Protein AF-A0A7G1KLF0-F1 (afdb_monomer_lite)

Organism: NCBI:txid480035

Structure (mmCIF, N/CA/C/O backbone):
data_AF-A0A7G1KLF0-F1
#
_entry.id   AF-A0A7G1KLF0-F1
#
loop_
_atom_site.group_PDB
_atom_site.id
_atom_site.type_symbol
_atom_site.label_atom_id
_atom_site.label_alt_id
_atom_site.label_comp_id
_atom_site.label_asym_id
_atom_site.label_entity_id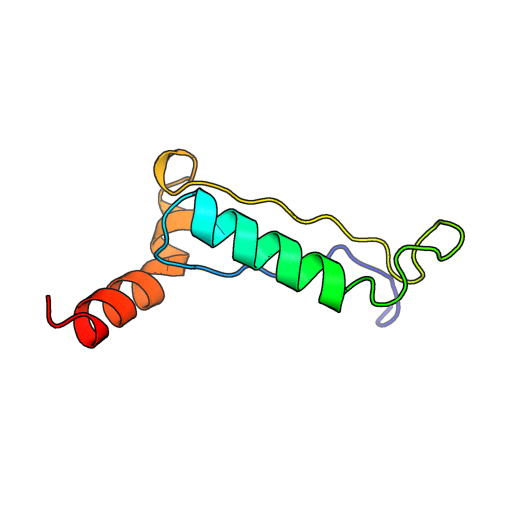
_atom_site.label_seq_id
_atom_site.pdbx_PDB_ins_code
_atom_site.Cartn_x
_atom_site.Cartn_y
_atom_site.Cartn_z
_atom_site.occupancy
_atom_site.B_iso_or_equiv
_atom_site.auth_seq_id
_atom_site.auth_comp_id
_atom_site.auth_asym_id
_atom_site.auth_atom_id
_atom_site.pdbx_PDB_model_num
ATOM 1 N N . MET A 1 1 ? 17.401 19.640 -13.767 1.00 53.72 1 MET A N 1
ATOM 2 C CA . MET A 1 1 ? 16.907 19.246 -15.105 1.00 53.72 1 MET A CA 1
ATOM 3 C C . MET A 1 1 ? 15.576 18.531 -14.897 1.00 53.72 1 MET A C 1
ATOM 5 O O . MET A 1 1 ? 15.513 17.746 -13.957 1.00 53.72 1 MET A O 1
ATOM 9 N N . PRO A 1 2 ? 14.515 18.828 -15.660 1.00 66.81 2 PRO A N 1
ATOM 10 C CA . PRO A 1 2 ? 13.189 18.236 -15.443 1.00 66.81 2 PRO A CA 1
ATOM 11 C C . PRO A 1 2 ? 13.107 16.704 -15.646 1.00 66.81 2 PRO A C 1
ATOM 13 O O . PRO A 1 2 ? 12.146 16.116 -15.171 1.00 66.81 2 PRO A O 1
ATOM 16 N N . ASP A 1 3 ? 14.133 16.057 -16.221 1.00 79.00 3 ASP A N 1
ATOM 17 C CA . ASP A 1 3 ? 14.152 14.609 -16.534 1.00 79.00 3 ASP A CA 1
ATOM 18 C C . ASP A 1 3 ? 15.062 13.742 -15.633 1.00 79.00 3 ASP A C 1
ATOM 20 O O . ASP A 1 3 ? 15.410 12.611 -15.975 1.00 79.00 3 ASP A O 1
ATOM 24 N N . GLU A 1 4 ? 15.496 14.245 -14.476 1.00 88.81 4 GLU A N 1
ATOM 25 C CA . GLU A 1 4 ? 16.279 13.431 -13.537 1.00 88.81 4 GLU A CA 1
ATOM 26 C C . GLU A 1 4 ? 15.362 12.506 -12.721 1.00 88.81 4 GLU A C 1
ATOM 28 O O . GLU A 1 4 ? 14.401 12.972 -12.102 1.00 88.81 4 GLU A O 1
ATOM 33 N N . LYS A 1 5 ? 15.661 11.196 -12.700 1.00 86.25 5 LYS A N 1
ATOM 34 C CA . LYS A 1 5 ? 14.933 10.227 -11.864 1.00 86.25 5 LYS A CA 1
ATOM 35 C C . LYS A 1 5 ? 15.088 10.608 -10.388 1.00 86.25 5 LYS A C 1
ATOM 37 O O . LYS A 1 5 ? 16.203 10.801 -9.913 1.00 86.25 5 LYS A O 1
ATOM 42 N N . ARG A 1 6 ? 13.973 10.672 -9.661 1.00 92.56 6 ARG A N 1
ATOM 43 C CA . ARG A 1 6 ? 13.926 10.907 -8.209 1.00 92.56 6 ARG A CA 1
ATOM 44 C C . ARG A 1 6 ? 13.187 9.761 -7.536 1.00 92.56 6 ARG A C 1
ATOM 46 O O . ARG A 1 6 ? 12.396 9.079 -8.188 1.00 92.56 6 ARG A O 1
ATOM 53 N N . LEU A 1 7 ? 13.430 9.579 -6.243 1.00 93.12 7 LEU A N 1
ATOM 54 C CA . LEU A 1 7 ? 12.550 8.767 -5.415 1.00 93.12 7 LEU A CA 1
ATOM 55 C C . LEU A 1 7 ? 11.220 9.511 -5.262 1.00 93.12 7 LEU A C 1
ATOM 57 O O . LEU A 1 7 ? 11.205 10.667 -4.841 1.00 93.12 7 LEU A O 1
ATOM 61 N N . TRP A 1 8 ? 10.133 8.840 -5.620 1.00 95.00 8 TRP A N 1
ATOM 62 C CA . TRP A 1 8 ? 8.770 9.303 -5.397 1.00 95.00 8 TRP A CA 1
ATOM 63 C C . TRP A 1 8 ? 8.060 8.249 -4.562 1.00 95.00 8 TRP A C 1
ATOM 65 O O . TRP A 1 8 ? 8.120 7.066 -4.891 1.00 95.00 8 TRP A O 1
ATOM 75 N N . GLU A 1 9 ? 7.409 8.680 -3.490 1.00 94.88 9 GLU A N 1
ATOM 76 C CA . GLU A 1 9 ? 6.638 7.804 -2.618 1.00 94.88 9 GLU A CA 1
ATOM 77 C C . GLU A 1 9 ? 5.147 7.990 -2.900 1.00 94.88 9 GLU A C 1
ATOM 79 O O 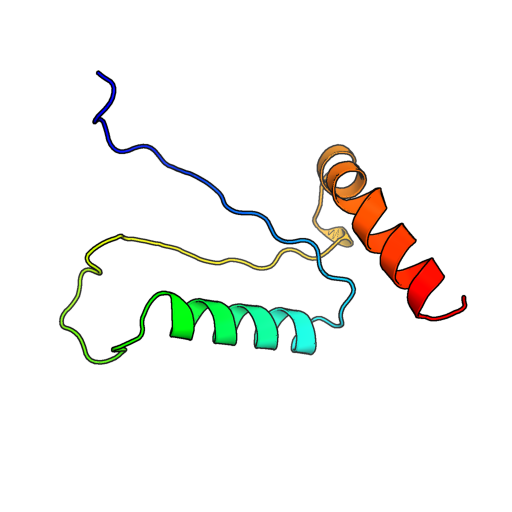. GLU A 1 9 ? 4.655 9.115 -3.005 1.00 94.88 9 GLU A O 1
ATOM 84 N N . ILE A 1 10 ? 4.436 6.873 -3.025 1.00 94.19 10 ILE A N 1
ATOM 85 C CA . ILE A 1 10 ? 2.979 6.839 -3.105 1.00 94.19 10 ILE A CA 1
ATOM 86 C C . ILE A 1 10 ? 2.501 6.200 -1.807 1.00 94.19 10 ILE A C 1
ATOM 88 O O . ILE A 1 10 ? 2.832 5.050 -1.527 1.00 94.19 10 ILE A O 1
ATOM 92 N N . ARG A 1 11 ? 1.733 6.949 -1.014 1.00 94.75 11 ARG A N 1
ATOM 93 C CA . ARG A 1 11 ? 1.181 6.487 0.262 1.00 94.75 11 ARG A CA 1
ATOM 94 C C . ARG A 1 11 ? -0.324 6.282 0.130 1.00 94.75 11 ARG A C 1
ATOM 96 O O . ARG A 1 11 ? -1.010 7.128 -0.437 1.00 94.75 11 ARG A O 1
ATOM 103 N N . LEU A 1 12 ? -0.829 5.183 0.682 1.00 94.56 12 LEU A N 1
ATOM 104 C CA . LEU A 1 12 ? -2.251 4.839 0.708 1.00 94.56 12 LEU A CA 1
ATOM 105 C C . LEU A 1 12 ? -2.665 4.544 2.154 1.00 94.56 12 LEU A C 1
ATOM 107 O O . LEU A 1 12 ? -2.076 3.668 2.780 1.00 94.56 12 LEU A O 1
ATOM 111 N N . GLY A 1 13 ? -3.652 5.276 2.674 1.00 96.19 13 GLY A N 1
ATOM 112 C CA . GLY A 1 13 ? -4.276 4.978 3.965 1.00 96.19 13 GLY A CA 1
ATOM 113 C C . GLY A 1 13 ? -5.433 4.000 3.782 1.00 96.19 13 GLY A C 1
ATOM 114 O O . GLY A 1 13 ? -6.242 4.180 2.873 1.00 96.19 13 GLY A O 1
ATOM 115 N N . VAL A 1 14 ? -5.513 2.974 4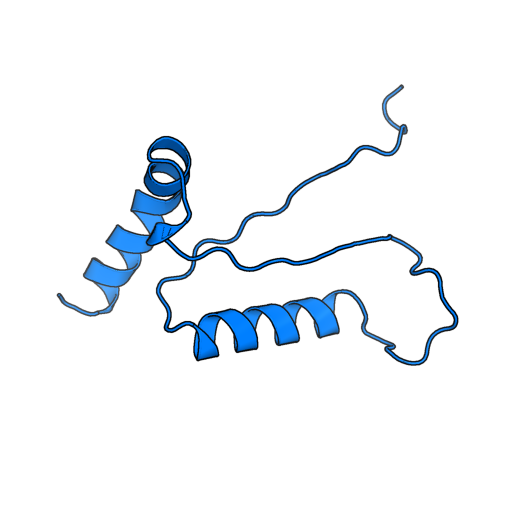.629 1.00 96.19 14 VAL A N 1
ATOM 116 C CA . VAL A 1 14 ? -6.616 2.002 4.649 1.00 96.19 14 VAL A CA 1
ATOM 117 C C . VAL A 1 14 ? -7.002 1.696 6.093 1.00 96.19 14 VAL A C 1
ATOM 119 O O . VAL A 1 14 ? -6.128 1.466 6.924 1.00 96.19 14 VAL A O 1
ATOM 122 N N . VAL A 1 15 ? -8.303 1.664 6.392 1.00 96.81 15 VAL A N 1
ATOM 123 C CA . VAL A 1 15 ? -8.811 1.097 7.650 1.00 96.81 15 VAL A CA 1
ATOM 124 C C . VAL A 1 15 ? -9.090 -0.378 7.398 1.00 96.81 15 VAL A C 1
ATOM 126 O O . VAL A 1 15 ? -10.025 -0.720 6.676 1.00 96.81 15 VAL A O 1
ATOM 129 N N . ALA A 1 16 ? -8.229 -1.246 7.921 1.00 96.75 16 ALA A N 1
ATOM 130 C CA . ALA A 1 16 ? -8.235 -2.671 7.617 1.00 96.75 16 ALA A CA 1
ATOM 131 C C . ALA A 1 16 ? -7.542 -3.469 8.729 1.00 96.75 16 ALA A C 1
ATOM 133 O O . ALA A 1 16 ? -6.709 -2.936 9.463 1.00 96.75 16 ALA A O 1
ATOM 134 N N . SER A 1 17 ? -7.833 -4.766 8.824 1.00 97.00 17 SER A N 1
ATOM 135 C CA . SER A 1 17 ? -6.964 -5.690 9.560 1.00 97.00 17 SER A CA 1
ATOM 136 C C . SER A 1 17 ? -5.603 -5.847 8.864 1.00 97.00 17 SER A C 1
ATOM 138 O O . SER A 1 17 ? -5.471 -5.600 7.665 1.00 97.00 17 SER A O 1
ATOM 140 N N . GLU A 1 18 ? -4.585 -6.326 9.588 1.00 96.62 18 GLU A N 1
ATOM 141 C CA . GLU A 1 18 ? -3.250 -6.586 9.017 1.00 96.62 18 GLU A CA 1
ATOM 142 C C . GLU A 1 18 ? -3.316 -7.520 7.793 1.00 96.62 18 GLU A C 1
ATOM 144 O O . GLU A 1 18 ? -2.664 -7.282 6.775 1.00 96.62 18 GLU A O 1
ATOM 149 N N . ALA A 1 19 ? -4.156 -8.560 7.860 1.00 97.81 19 ALA A N 1
ATOM 150 C CA . ALA A 1 19 ? -4.342 -9.508 6.765 1.00 97.81 19 ALA A CA 1
ATOM 151 C C . ALA A 1 19 ? -4.964 -8.852 5.520 1.00 97.81 19 ALA A C 1
ATOM 153 O O . ALA A 1 19 ? -4.541 -9.132 4.398 1.00 97.81 19 ALA A O 1
ATOM 154 N N . GLU A 1 20 ? -5.941 -7.964 5.704 1.00 97.81 20 GLU A N 1
ATOM 155 C CA . GLU A 1 20 ? -6.567 -7.214 4.611 1.00 97.81 20 GLU A CA 1
ATOM 156 C C . GLU A 1 20 ? -5.600 -6.186 4.008 1.00 97.81 20 GLU A C 1
ATOM 158 O O . GLU A 1 20 ? -5.481 -6.109 2.785 1.00 97.81 20 GLU A O 1
ATOM 163 N N . ALA A 1 21 ? -4.843 -5.459 4.838 1.00 97.50 21 ALA A N 1
ATOM 164 C CA . ALA A 1 21 ? -3.816 -4.525 4.375 1.00 97.50 21 ALA A CA 1
ATOM 165 C C . ALA A 1 21 ? -2.736 -5.241 3.546 1.00 97.50 21 ALA A C 1
ATOM 167 O O . ALA A 1 21 ? -2.357 -4.775 2.467 1.00 97.50 21 ALA A O 1
ATOM 168 N N . ARG A 1 22 ? -2.296 -6.424 3.993 1.00 96.94 22 ARG A N 1
ATOM 169 C CA . ARG A 1 22 ? -1.375 -7.274 3.231 1.00 96.94 22 ARG A CA 1
ATOM 170 C C . ARG A 1 22 ? -1.983 -7.734 1.905 1.00 96.94 22 ARG A C 1
ATOM 172 O O . ARG A 1 22 ? -1.311 -7.677 0.879 1.00 96.94 22 ARG A O 1
ATOM 179 N N . ALA A 1 23 ? -3.248 -8.150 1.900 1.00 97.25 23 ALA A N 1
ATOM 180 C CA . ALA A 1 23 ? -3.930 -8.566 0.677 1.00 97.25 23 ALA A CA 1
ATOM 181 C C . ALA A 1 23 ? -4.055 -7.419 -0.344 1.00 97.25 23 ALA A C 1
ATOM 183 O O . ALA A 1 23 ? -3.998 -7.663 -1.550 1.00 97.25 23 ALA A O 1
ATOM 184 N N . VAL A 1 24 ? -4.210 -6.172 0.112 1.00 96.88 24 VAL A N 1
ATOM 185 C CA . VAL A 1 24 ? -4.163 -4.981 -0.753 1.00 96.88 24 VAL A CA 1
ATOM 186 C C . VAL A 1 24 ? -2.753 -4.766 -1.308 1.00 96.88 24 VAL A C 1
ATOM 188 O O . VAL A 1 24 ? -2.607 -4.554 -2.511 1.00 96.88 24 VAL A O 1
ATOM 191 N N . ALA A 1 25 ? -1.711 -4.879 -0.478 1.00 96.50 25 ALA A N 1
ATOM 192 C CA . ALA A 1 25 ? -0.324 -4.756 -0.931 1.00 96.50 25 ALA A CA 1
ATOM 193 C C . ALA A 1 25 ? 0.018 -5.791 -2.020 1.00 96.50 25 ALA A C 1
ATOM 195 O O . ALA A 1 25 ? 0.510 -5.416 -3.082 1.00 96.50 25 ALA A O 1
ATOM 196 N N . GLU A 1 26 ? -0.346 -7.062 -1.828 1.00 94.38 26 GLU A N 1
ATOM 197 C CA . GLU A 1 26 ? -0.135 -8.133 -2.817 1.00 94.38 26 GLU A CA 1
ATOM 198 C C . GLU A 1 26 ? -0.880 -7.873 -4.142 1.00 94.38 26 GLU A C 1
ATOM 200 O O . GLU A 1 26 ? -0.401 -8.232 -5.221 1.00 94.38 26 GLU A O 1
ATOM 205 N N . GLN A 1 27 ? -2.051 -7.229 -4.096 1.00 94.81 27 GLN A N 1
ATOM 206 C CA . GLN A 1 27 ? -2.758 -6.798 -5.306 1.00 94.81 27 GLN A CA 1
ATOM 207 C C . GLN A 1 27 ? -2.009 -5.673 -6.026 1.00 94.81 27 GLN A C 1
ATOM 209 O O . GLN A 1 27 ? -1.872 -5.726 -7.248 1.00 94.81 27 GLN A O 1
ATOM 214 N N . ILE A 1 28 ? -1.485 -4.688 -5.290 1.00 94.56 28 ILE A N 1
ATOM 215 C CA . ILE A 1 28 ? -0.684 -3.595 -5.857 1.00 94.56 28 ILE A CA 1
ATOM 216 C C . ILE A 1 28 ? 0.604 -4.139 -6.488 1.00 94.56 28 ILE A C 1
ATOM 218 O O . ILE A 1 28 ? 0.942 -3.744 -7.602 1.00 94.56 28 ILE A O 1
ATOM 222 N N . GLU A 1 29 ? 1.286 -5.092 -5.847 1.00 92.06 29 GLU A N 1
ATOM 223 C CA . GLU A 1 29 ? 2.480 -5.743 -6.406 1.00 92.06 29 GLU A CA 1
ATOM 224 C C . GLU A 1 29 ? 2.205 -6.371 -7.778 1.00 92.06 29 GLU A C 1
ATOM 226 O O . GLU A 1 29 ? 2.972 -6.168 -8.720 1.00 92.06 29 GLU A O 1
ATOM 231 N N . ARG A 1 30 ? 1.074 -7.073 -7.928 1.00 90.31 30 ARG A N 1
ATOM 232 C CA . ARG A 1 30 ? 0.660 -7.681 -9.208 1.00 90.31 30 ARG A CA 1
ATOM 233 C C . ARG A 1 30 ? 0.288 -6.647 -10.269 1.00 90.31 30 ARG A C 1
ATOM 235 O O . ARG A 1 30 ? 0.442 -6.916 -11.456 1.00 90.31 30 ARG A O 1
ATOM 242 N N . LEU A 1 31 ? -0.204 -5.475 -9.863 1.00 91.19 31 LEU A N 1
ATOM 243 C CA . LEU A 1 31 ? -0.462 -4.365 -10.784 1.00 91.19 31 LEU A CA 1
ATOM 244 C C . LEU A 1 31 ? 0.846 -3.726 -11.275 1.00 91.19 31 LEU A C 1
ATOM 246 O O . LEU A 1 31 ? 0.948 -3.376 -12.450 1.00 91.19 31 LEU A O 1
ATOM 250 N N . LEU A 1 32 ? 1.843 -3.583 -10.396 1.00 90.25 32 LEU A N 1
ATOM 251 C CA . LEU A 1 32 ? 3.145 -2.989 -10.723 1.00 90.25 32 LEU A CA 1
ATOM 252 C C . LEU A 1 32 ? 4.069 -3.952 -11.485 1.00 90.25 32 LEU A C 1
ATOM 254 O O . LEU A 1 32 ? 4.899 -3.507 -12.280 1.00 90.25 32 LEU A O 1
ATOM 258 N N . CYS A 1 33 ? 3.921 -5.259 -11.269 1.00 88.75 33 CYS A N 1
ATOM 259 C CA . CYS A 1 33 ? 4.624 -6.318 -11.984 1.00 88.75 33 CYS A CA 1
ATOM 260 C C . CYS A 1 33 ? 3.614 -7.272 -12.645 1.00 88.75 33 CYS A C 1
ATOM 262 O O . CYS A 1 33 ? 3.326 -8.344 -12.108 1.00 88.75 33 CYS A O 1
ATOM 264 N N . PRO A 1 34 ? 3.059 -6.893 -13.812 1.00 79.75 34 PRO A N 1
ATOM 265 C CA . PRO A 1 34 ? 2.055 -7.706 -14.497 1.00 79.75 34 PRO A CA 1
ATOM 266 C C . PRO A 1 34 ? 2.621 -9.020 -15.061 1.00 79.75 34 PRO A C 1
ATOM 268 O O . PRO A 1 34 ? 1.856 -9.944 -15.322 1.00 79.75 34 PRO A O 1
ATOM 271 N N . ASP A 1 35 ? 3.943 -9.102 -15.248 1.00 85.69 35 ASP A N 1
ATOM 272 C CA . ASP A 1 35 ? 4.669 -10.314 -15.636 1.00 85.69 35 ASP A CA 1
ATOM 273 C C . ASP A 1 35 ? 5.682 -10.674 -14.534 1.00 85.69 35 ASP A C 1
ATOM 275 O O . ASP A 1 35 ? 6.801 -10.156 -14.547 1.00 85.69 35 ASP A O 1
ATOM 279 N N . PRO A 1 36 ? 5.317 -11.515 -13.550 1.00 80.12 36 PRO A N 1
ATOM 280 C CA . PRO A 1 36 ? 6.215 -11.888 -12.457 1.00 80.12 36 PRO A CA 1
ATOM 281 C C . PRO A 1 36 ? 7.423 -12.717 -12.916 1.00 80.12 36 PRO A C 1
ATOM 283 O O . PRO A 1 36 ? 8.405 -12.794 -12.182 1.00 80.12 36 PRO A O 1
ATOM 286 N N . ASP A 1 37 ? 7.373 -13.298 -14.118 1.00 86.31 37 ASP A N 1
ATOM 287 C CA . ASP A 1 37 ? 8.420 -14.170 -14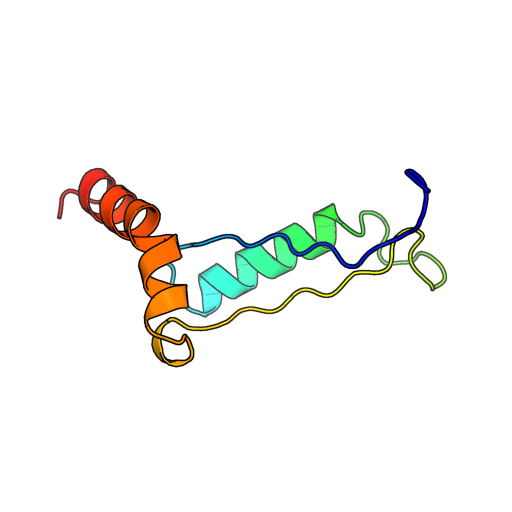.656 1.00 86.31 37 ASP A 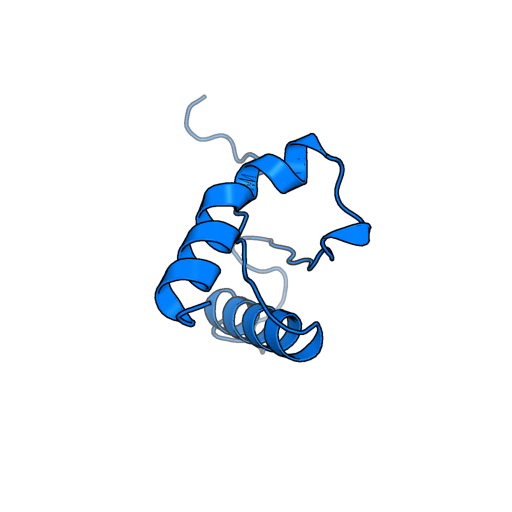CA 1
ATOM 288 C C . ASP A 1 37 ? 9.437 -13.407 -15.529 1.00 86.31 37 ASP A C 1
ATOM 290 O O . ASP A 1 37 ? 10.356 -14.010 -16.098 1.00 86.31 37 ASP A O 1
ATOM 294 N N . HIS A 1 38 ? 9.319 -12.077 -15.634 1.00 84.94 38 HIS A N 1
ATOM 295 C CA . HIS A 1 38 ? 10.287 -11.266 -16.368 1.00 84.94 38 HIS A CA 1
ATOM 296 C C . HIS A 1 38 ? 11.692 -11.361 -15.751 1.00 84.94 38 HIS A C 1
ATOM 298 O O . HIS A 1 38 ? 11.879 -11.447 -14.536 1.00 84.94 38 HIS A O 1
ATOM 304 N N . ALA A 1 39 ? 12.721 -11.290 -16.599 1.00 89.12 39 ALA A N 1
ATOM 305 C CA . ALA A 1 39 ? 14.098 -11.272 -16.124 1.00 89.12 39 ALA A CA 1
ATOM 306 C C . ALA A 1 39 ? 14.391 -9.949 -15.382 1.00 89.12 39 ALA A C 1
ATOM 308 O O . ALA A 1 39 ? 14.229 -8.882 -15.981 1.00 89.12 39 ALA A O 1
ATOM 309 N N . PRO A 1 40 ? 14.850 -9.981 -14.117 1.00 84.44 40 PRO A N 1
ATOM 310 C CA . PRO A 1 40 ? 15.180 -8.766 -13.377 1.00 84.44 40 PRO A CA 1
ATOM 311 C C . PRO A 1 40 ? 16.364 -8.003 -14.008 1.00 84.44 40 PRO A C 1
ATOM 313 O O . PRO A 1 40 ? 17.233 -8.624 -14.631 1.00 84.44 40 PRO A O 1
ATOM 316 N N . PRO A 1 41 ? 16.461 -6.670 -13.798 1.00 85.69 41 PRO A N 1
ATOM 317 C CA . PRO A 1 41 ? 15.626 -5.838 -12.918 1.00 85.69 41 PRO A CA 1
ATOM 318 C C . PRO A 1 41 ? 14.337 -5.317 -13.576 1.00 85.69 41 PRO A C 1
ATOM 320 O O . PRO A 1 41 ? 14.257 -5.185 -14.796 1.00 85.69 41 PRO A O 1
ATOM 323 N N . CYS A 1 42 ? 13.359 -4.922 -12.752 1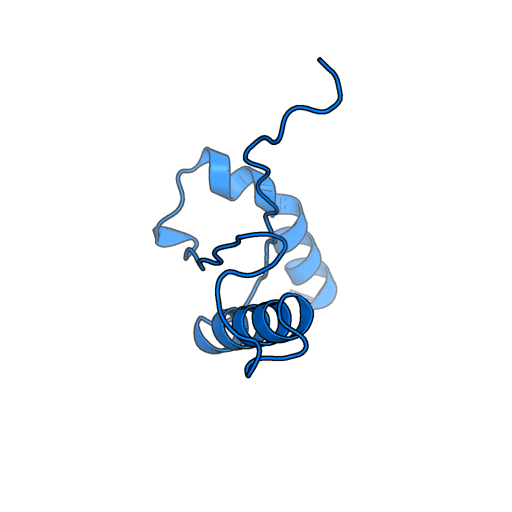.00 86.12 42 CYS A N 1
ATOM 324 C CA . CYS A 1 42 ? 12.139 -4.263 -13.223 1.00 86.12 42 CYS A CA 1
ATOM 325 C C . CYS A 1 42 ? 12.454 -2.970 -14.011 1.00 86.12 42 CYS A C 1
ATOM 327 O O . CYS A 1 42 ? 13.338 -2.210 -13.597 1.00 86.12 42 CYS A O 1
ATOM 329 N N . PRO A 1 43 ? 11.706 -2.646 -15.091 1.00 84.25 43 PRO A N 1
ATOM 330 C CA . PRO A 1 43 ? 11.904 -1.414 -15.870 1.00 84.25 43 PRO A CA 1
ATOM 331 C C . PRO A 1 43 ? 11.820 -0.127 -15.033 1.00 84.25 43 PRO A C 1
ATOM 333 O O . PRO A 1 43 ? 12.535 0.847 -15.289 1.00 84.25 43 PRO A O 1
ATOM 336 N N . ILE A 1 44 ? 10.960 -0.142 -14.011 1.00 88.44 44 ILE A N 1
ATOM 337 C CA . ILE A 1 44 ? 10.874 0.864 -12.953 1.00 88.44 44 ILE A CA 1
ATOM 338 C C . ILE A 1 44 ? 11.076 0.114 -11.631 1.00 88.44 44 ILE A C 1
ATOM 340 O O . ILE A 1 44 ? 10.190 -0.642 -11.247 1.00 88.44 44 ILE A O 1
ATOM 344 N N . PRO A 1 45 ? 12.227 0.256 -10.951 1.00 89.69 45 PRO A N 1
ATOM 345 C CA . PRO A 1 45 ? 12.438 -0.362 -9.645 1.00 89.69 45 PRO A CA 1
ATOM 346 C C . PRO A 1 45 ? 11.481 0.216 -8.599 1.00 89.69 45 PRO A C 1
ATOM 348 O O . PRO A 1 45 ? 11.309 1.433 -8.533 1.00 89.69 45 PRO A O 1
ATOM 351 N N . TRP A 1 46 ? 10.894 -0.646 -7.774 1.00 92.44 46 TRP A N 1
ATOM 352 C CA . TRP A 1 46 ? 9.962 -0.263 -6.717 1.00 92.44 46 TRP A CA 1
ATOM 353 C C . TRP A 1 46 ? 10.114 -1.175 -5.496 1.00 92.44 46 TRP A C 1
ATOM 355 O O . TRP A 1 46 ? 10.676 -2.266 -5.574 1.00 92.44 46 TRP A O 1
ATOM 365 N N . SER A 1 47 ? 9.603 -0.702 -4.365 1.00 93.00 47 SER A N 1
ATOM 366 C CA . SER A 1 47 ? 9.401 -1.476 -3.143 1.00 93.00 47 SER A CA 1
ATOM 367 C C . SER A 1 47 ? 8.077 -1.050 -2.525 1.00 93.00 47 SER A C 1
ATOM 369 O O . SER A 1 47 ? 7.712 0.122 -2.621 1.00 93.00 47 SER A O 1
ATOM 371 N N . ILE A 1 48 ? 7.385 -1.977 -1.875 1.00 94.94 48 ILE A N 1
ATOM 372 C CA . ILE A 1 48 ? 6.171 -1.698 -1.110 1.00 94.94 48 ILE A CA 1
ATOM 373 C C . ILE A 1 48 ? 6.376 -2.151 0.334 1.00 94.94 48 ILE A C 1
ATOM 375 O O . ILE A 1 48 ? 7.064 -3.138 0.595 1.00 94.94 48 ILE A O 1
ATOM 379 N N . SER A 1 49 ? 5.802 -1.409 1.273 1.00 94.88 49 SER A N 1
ATOM 380 C CA . SER A 1 49 ? 5.797 -1.743 2.694 1.00 94.88 49 SER A CA 1
ATOM 381 C C . SER A 1 49 ? 4.466 -1.341 3.311 1.00 94.88 49 SER A C 1
ATOM 383 O O . SER A 1 49 ? 3.870 -0.341 2.915 1.00 94.88 49 SER A O 1
ATOM 385 N N . THR A 1 50 ? 4.025 -2.107 4.300 1.00 96.19 50 THR A N 1
ATOM 386 C CA . THR A 1 50 ? 2.880 -1.779 5.153 1.00 96.19 50 THR A CA 1
ATOM 387 C C . THR A 1 50 ? 3.386 -1.299 6.510 1.00 96.19 50 THR A C 1
ATOM 389 O O . THR A 1 50 ? 4.353 -1.853 7.031 1.00 96.19 50 THR A O 1
ATOM 392 N N . THR A 1 51 ? 2.722 -0.304 7.092 1.00 96.00 51 THR A N 1
ATOM 393 C CA . THR A 1 51 ? 3.037 0.240 8.421 1.00 96.00 51 THR A CA 1
ATOM 394 C C . THR A 1 51 ? 1.746 0.288 9.227 1.00 96.00 51 THR A C 1
ATOM 396 O O . THR A 1 51 ? 0.748 0.807 8.725 1.00 96.00 51 THR A O 1
ATOM 399 N N . ALA A 1 52 ? 1.743 -0.291 10.429 1.00 96.44 52 ALA A N 1
ATOM 400 C CA . ALA A 1 52 ? 0.592 -0.225 11.324 1.00 96.44 52 ALA A CA 1
ATOM 401 C C . ALA A 1 52 ? 0.483 1.172 11.950 1.00 96.44 52 ALA A C 1
ATOM 403 O O . ALA A 1 52 ? 1.489 1.861 12.095 1.00 96.44 52 ALA A O 1
ATOM 404 N N . GLU A 1 53 ? -0.724 1.579 12.347 1.00 95.81 53 GLU A N 1
ATOM 405 C CA . GLU A 1 53 ? -0.951 2.871 13.013 1.00 95.81 53 GLU A CA 1
ATOM 406 C C . GLU A 1 53 ? -0.083 3.032 14.275 1.00 95.81 53 GLU A C 1
ATOM 408 O O . GLU A 1 53 ? 0.477 4.104 14.500 1.00 95.81 53 GLU A O 1
ATOM 413 N N . ASP A 1 54 ? 0.095 1.952 15.044 1.00 95.94 54 ASP A N 1
ATOM 414 C CA . ASP A 1 54 ? 0.924 1.924 16.258 1.00 95.94 54 ASP A CA 1
ATOM 415 C C . ASP A 1 54 ? 2.412 2.222 15.993 1.00 95.94 54 ASP A C 1
ATOM 417 O O . ASP A 1 54 ? 3.119 2.670 16.896 1.00 95.94 54 ASP A O 1
ATOM 421 N N . ASP A 1 55 ? 2.880 2.007 14.760 1.00 97.00 55 ASP A N 1
ATOM 422 C CA . ASP A 1 55 ? 4.262 2.250 14.334 1.00 97.00 55 ASP A CA 1
ATOM 423 C C . ASP A 1 55 ? 4.447 3.629 13.669 1.00 97.00 55 ASP A C 1
ATOM 425 O O . ASP A 1 55 ? 5.548 3.959 13.221 1.00 97.00 55 ASP A O 1
ATOM 429 N N . MET A 1 56 ? 3.382 4.431 13.554 1.00 96.31 56 MET A N 1
ATOM 430 C CA . MET A 1 56 ? 3.418 5.748 12.913 1.00 96.31 56 MET A CA 1
ATOM 431 C C . MET A 1 56 ? 3.657 6.875 13.920 1.00 96.31 56 MET A C 1
ATOM 433 O O . MET A 1 56 ? 3.005 6.971 14.968 1.00 96.31 56 MET A O 1
ATOM 437 N N . GLU A 1 57 ? 4.509 7.824 13.534 1.00 97.38 57 GLU A N 1
ATOM 438 C CA . GLU A 1 57 ? 4.628 9.096 14.244 1.00 97.38 57 GLU A CA 1
ATOM 439 C C . GLU A 1 57 ? 3.287 9.859 14.214 1.00 97.38 57 GLU A C 1
ATOM 441 O O . GLU A 1 57 ? 2.506 9.702 13.266 1.00 97.38 57 GLU A O 1
ATOM 446 N N . PRO A 1 58 ? 2.981 10.689 15.228 1.00 96.94 58 PRO A N 1
ATOM 447 C CA . PRO A 1 58 ? 1.719 11.427 15.297 1.00 96.94 58 PRO A CA 1
ATOM 448 C C . PRO A 1 58 ? 1.394 12.209 14.017 1.00 96.94 58 PRO A C 1
ATOM 450 O O . PRO A 1 58 ? 0.287 12.098 13.499 1.00 96.94 58 PRO A O 1
ATOM 453 N N . GLU A 1 59 ? 2.375 12.901 13.435 1.00 96.12 59 GLU A N 1
ATOM 454 C CA . GLU A 1 59 ? 2.182 13.693 12.216 1.00 96.12 59 GLU A CA 1
ATOM 455 C C . GLU A 1 59 ? 1.870 12.815 10.993 1.00 96.12 59 GLU A C 1
ATOM 457 O O . GLU A 1 59 ? 1.212 13.254 10.053 1.00 96.12 59 GLU A O 1
ATOM 462 N N . GLN A 1 60 ? 2.338 11.562 10.979 1.00 94.38 60 GLN A N 1
ATOM 463 C CA . GLN A 1 60 ? 2.014 10.614 9.913 1.00 94.38 60 GLN A CA 1
ATOM 464 C C . GLN A 1 60 ? 0.583 10.094 10.037 1.00 94.38 60 GLN A C 1
ATOM 466 O O . GLN A 1 60 ? -0.022 9.813 9.004 1.00 94.38 60 GLN A O 1
ATOM 471 N N . ARG A 1 61 ? 0.061 9.968 11.264 1.00 95.56 61 ARG A N 1
ATOM 472 C CA . ARG A 1 61 ? -1.326 9.553 11.523 1.00 95.56 61 ARG A CA 1
ATOM 473 C C . ARG A 1 61 ? -2.317 10.631 11.109 1.00 95.56 61 ARG A C 1
ATOM 475 O O . ARG A 1 61 ? -3.259 10.314 10.393 1.00 95.56 61 ARG A O 1
ATOM 482 N N . GLU A 1 62 ? -2.023 11.891 11.428 1.00 96.69 62 GLU A N 1
ATOM 483 C CA . GLU A 1 62 ? -2.844 13.050 11.037 1.00 96.69 62 GLU A CA 1
ATOM 484 C C . GLU A 1 62 ? -3.073 13.129 9.514 1.00 96.69 62 GLU A C 1
ATOM 486 O O . GLU A 1 62 ? -4.128 13.558 9.051 1.00 96.69 62 GLU A O 1
ATOM 491 N N . MET A 1 63 ? -2.120 12.652 8.697 1.00 96.00 63 MET A N 1
ATOM 492 C CA . MET A 1 63 ? -2.282 12.594 7.234 1.00 96.00 63 MET A CA 1
ATOM 493 C C . MET A 1 63 ? -3.432 11.687 6.766 1.00 96.00 63 MET A C 1
ATOM 495 O O . MET A 1 63 ? -3.823 11.765 5.600 1.00 96.00 63 MET A O 1
ATOM 499 N N . TYR A 1 64 ? -3.933 10.805 7.631 1.00 97.25 64 TYR A N 1
ATOM 500 C CA . TYR A 1 64 ? -4.969 9.825 7.317 1.00 97.25 64 TYR A CA 1
ATOM 501 C C . TYR A 1 64 ? -6.269 10.045 8.100 1.00 97.25 64 TYR A C 1
ATOM 503 O O . TYR A 1 64 ? -7.163 9.201 8.008 1.00 97.25 64 TYR A O 1
ATOM 511 N N . ASP A 1 65 ? -6.419 11.175 8.800 1.00 96.19 65 ASP A N 1
ATOM 512 C CA . ASP A 1 65 ? -7.640 11.517 9.547 1.00 96.19 65 ASP A CA 1
ATOM 513 C C . ASP A 1 65 ? -8.891 11.456 8.656 1.00 96.19 65 ASP A C 1
ATOM 515 O O . ASP A 1 65 ? -9.914 10.898 9.051 1.00 96.19 65 ASP A O 1
ATOM 519 N N . ASP A 1 66 ? -8.788 11.935 7.412 1.00 96.81 66 ASP A N 1
ATOM 520 C CA . ASP A 1 66 ? -9.884 11.887 6.436 1.00 96.81 66 ASP A CA 1
ATOM 521 C C . ASP A 1 66 ? -10.290 10.446 6.077 1.00 96.81 66 ASP A C 1
ATOM 523 O O . ASP A 1 66 ? -11.468 10.170 5.853 1.00 96.81 66 ASP A O 1
ATOM 527 N N . VAL A 1 67 ? -9.337 9.507 6.043 1.00 96.56 67 VAL A N 1
ATOM 528 C CA . VAL A 1 67 ? -9.611 8.088 5.751 1.00 96.56 67 VAL A CA 1
ATOM 529 C C . VAL A 1 67 ? -10.333 7.434 6.929 1.00 96.56 67 VAL A C 1
ATOM 531 O O . VAL A 1 67 ? -11.282 6.671 6.732 1.00 96.56 67 VAL A O 1
ATOM 534 N N . VAL A 1 68 ? -9.912 7.752 8.156 1.00 96.25 68 VAL A N 1
ATOM 535 C CA . VAL A 1 68 ? -10.569 7.284 9.386 1.00 96.25 68 VAL A CA 1
ATOM 536 C C . VAL A 1 68 ? -11.991 7.838 9.477 1.00 96.25 68 VAL A C 1
ATOM 538 O O . VAL A 1 68 ? -12.933 7.092 9.756 1.00 96.25 68 VAL A O 1
ATOM 541 N N . GLU A 1 69 ? -12.163 9.127 9.187 1.00 97.06 69 GLU A N 1
ATOM 542 C CA . GLU A 1 69 ? -13.464 9.790 9.187 1.00 97.06 69 GLU A CA 1
ATOM 543 C C . GLU A 1 69 ? -14.388 9.230 8.099 1.00 97.06 69 GLU A C 1
ATOM 545 O O . GLU A 1 69 ? -15.557 8.945 8.370 1.00 97.06 69 GLU A O 1
ATOM 550 N N . GLN A 1 70 ? -13.870 8.988 6.890 1.00 96.69 70 GLN A N 1
ATOM 551 C CA . GLN A 1 70 ? -14.626 8.329 5.827 1.00 96.69 70 GLN A CA 1
ATOM 552 C C . GLN A 1 70 ? -15.123 6.950 6.278 1.00 96.69 70 GLN A C 1
ATOM 554 O O . GLN A 1 70 ? -16.317 6.671 6.165 1.00 96.69 70 GLN A O 1
ATOM 559 N N . HIS A 1 71 ? -14.247 6.111 6.842 1.00 96.56 71 HIS A N 1
ATOM 560 C CA . HIS A 1 71 ? -14.642 4.798 7.356 1.00 96.56 71 HIS A CA 1
ATOM 561 C C . HIS A 1 71 ? -15.728 4.911 8.435 1.00 96.56 71 HIS A C 1
ATOM 563 O O . HIS A 1 71 ? -16.683 4.137 8.425 1.00 96.56 71 HIS A O 1
ATOM 569 N N . ARG A 1 72 ? -15.627 5.884 9.350 1.00 96.56 72 ARG A N 1
ATOM 570 C CA . ARG A 1 72 ? -16.644 6.116 10.386 1.00 96.56 72 ARG A CA 1
ATOM 571 C C . ARG A 1 72 ? -18.017 6.414 9.771 1.00 96.56 72 ARG A C 1
ATOM 573 O O . ARG A 1 72 ? -19.009 5.795 10.157 1.00 96.56 72 ARG A O 1
ATOM 580 N N . ILE A 1 73 ? -18.061 7.316 8.787 1.00 97.00 73 ILE A N 1
ATOM 581 C CA . ILE A 1 73 ? -19.289 7.695 8.071 1.00 97.00 73 ILE A CA 1
ATOM 582 C C . ILE A 1 73 ? -19.871 6.499 7.302 1.00 97.00 73 ILE A C 1
ATOM 584 O O . ILE A 1 73 ? -21.074 6.247 7.382 1.00 97.00 73 ILE A O 1
ATOM 588 N N . GLU A 1 74 ? -19.040 5.760 6.564 1.00 96.06 74 GLU A N 1
ATOM 589 C CA . GLU A 1 74 ? -19.469 4.650 5.700 1.00 96.06 74 GLU A CA 1
ATOM 590 C C . GLU A 1 74 ? -19.897 3.404 6.485 1.00 96.06 74 GLU A C 1
ATOM 592 O O . GLU A 1 74 ? -20.843 2.720 6.090 1.00 96.06 74 GLU A O 1
ATOM 597 N N . SER A 1 75 ? -19.258 3.140 7.624 1.00 92.75 75 SER A N 1
ATOM 598 C CA . SER A 1 75 ? -19.601 2.028 8.516 1.00 92.75 75 SER A CA 1
ATOM 599 C C . SER A 1 75 ? -20.821 2.318 9.402 1.00 92.75 75 SER A C 1
ATOM 601 O O . SER A 1 75 ? -21.291 1.424 10.107 1.00 92.75 75 SER A O 1
ATOM 603 N N . GLY A 1 76 ? -21.361 3.544 9.365 1.00 81.25 76 GLY A N 1
ATOM 604 C CA . GLY A 1 76 ? -22.520 3.953 10.164 1.00 81.25 76 GLY A CA 1
ATOM 605 C C . GLY A 1 76 ? -22.249 3.994 11.672 1.00 81.25 76 GLY A C 1
ATOM 606 O O . GLY A 1 76 ? -23.180 3.780 12.453 1.00 81.25 76 GLY A O 1
ATOM 607 N N . ALA A 1 77 ? -20.988 4.222 12.057 1.00 58.66 77 ALA A N 1
ATOM 608 C CA . ALA A 1 77 ? -20.511 4.254 13.439 1.00 58.66 77 ALA A CA 1
ATOM 609 C C . ALA A 1 77 ? -20.510 5.670 14.046 1.00 58.66 77 ALA A C 1
ATOM 611 O O . ALA A 1 77 ? -20.191 6.661 13.342 1.00 58.66 77 ALA A O 1
#

Foldseek 3Di:
DVPDDDDDDDDDDDDDDPVVQVVVVVVVVCVQCVPPPDDDDDPDDDDDDDDDPVRDDPVRVVVCVVVVVVCCVVVVD

Secondary structure (DSSP, 8-state):
-TT--------------HHHHHHHHHHHHHHH-S-TTSPSSPSS--------GGGS-HHHHHTTHHHHHHHHHHTT-

Sequence (77 aa):
MPDEKRLWEIRLGVVASEAEARAVAEQIERLLCPDPDHAPPCPIPWSISTTAEDDMEPEQREMYDDVVEQHRIESGA

Radius of gyration: 16.04 Å; chains: 1; bounding box: 39×33×33 Å

pLDDT: mean 91.85, std 8.12, range [53.72, 97.81]